Protein AF-A0AAT9G7L2-F1 (afdb_monomer)

Organism: NCBI:txid3113639

Radius of gyration: 12.62 Å; Cα contacts (8 Å, |Δi|>4): 58; chains: 1; bounding box: 29×30×28 Å

Foldseek 3Di:
DQPQDPDDPVRLVVLVVCLVVDPDPQLNLLSQLCNVVSVRDDLVRSCVVSVHDSVVSVVSNVVVSVVVVVVVVPPPPPVPVPPPSD

InterPro domains:
  IPR009057 Homedomain-like superfamily [SSF46689] (17-68)
  IPR036388 Winged helix-like DNA-binding domain superfamily [G3DSA:1.10.10.10] (26-70)
  IPR055247 Insertion element IS150 protein InsJ-like, helix-turn-helix domain [PF13518] (30-67)

pLDDT: mean 78.12, std 18.23, range [38.06, 96.88]

Structure (mmCIF, N/CA/C/O backbone):
data_AF-A0AAT9G7L2-F1
#
_entry.id   AF-A0AAT9G7L2-F1
#
loop_
_atom_site.group_PDB
_atom_site.id
_atom_site.type_symbol
_atom_site.label_atom_id
_atom_site.label_alt_id
_atom_site.label_comp_id
_atom_site.label_asym_id
_atom_site.label_entity_id
_atom_site.label_seq_id
_atom_site.pdbx_PDB_ins_code
_atom_site.Cartn_x
_atom_site.Cartn_y
_atom_site.Cartn_z
_atom_site.occupancy
_atom_site.B_iso_or_equiv
_atom_site.auth_seq_id
_atom_site.auth_comp_id
_atom_site.auth_asym_id
_atom_site.auth_atom_id
_atom_site.pdbx_PDB_model_num
ATOM 1 N N . MET A 1 1 ? -17.180 -9.390 6.776 1.00 38.06 1 MET A N 1
ATOM 2 C CA . MET A 1 1 ? -17.436 -7.982 7.146 1.00 38.06 1 MET A CA 1
ATOM 3 C C . MET A 1 1 ? -16.250 -7.168 6.653 1.00 38.06 1 MET A C 1
ATOM 5 O O . MET A 1 1 ? -15.154 -7.352 7.164 1.00 38.06 1 MET A O 1
ATOM 9 N N . ILE A 1 2 ? -16.430 -6.406 5.572 1.00 43.06 2 ILE A N 1
ATOM 10 C CA . ILE A 1 2 ? -15.355 -5.658 4.906 1.00 43.06 2 ILE A CA 1
ATOM 11 C C . ILE A 1 2 ? -15.121 -4.374 5.707 1.00 43.06 2 ILE A C 1
ATOM 13 O O . ILE A 1 2 ? -15.911 -3.441 5.613 1.00 43.06 2 ILE A O 1
ATOM 17 N N . MET A 1 3 ? -14.074 -4.333 6.532 1.00 47.28 3 MET A N 1
ATOM 18 C CA . MET A 1 3 ? -13.636 -3.088 7.169 1.00 47.28 3 MET A CA 1
ATOM 19 C C . MET A 1 3 ? -12.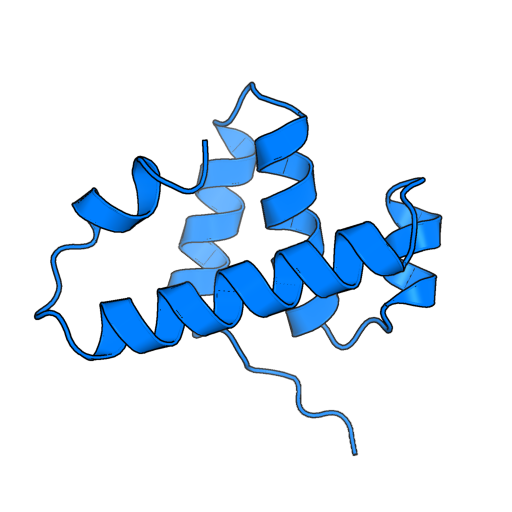714 -2.333 6.209 1.00 47.28 3 MET A C 1
ATOM 21 O O . MET A 1 3 ? -11.501 -2.287 6.397 1.00 47.28 3 MET A O 1
ATOM 25 N N . GLY A 1 4 ? -13.297 -1.787 5.141 1.00 53.81 4 GLY A N 1
ATOM 26 C CA . GLY A 1 4 ? -12.665 -0.682 4.426 1.00 53.81 4 GLY A CA 1
ATOM 27 C C . GLY A 1 4 ? -12.668 0.549 5.334 1.00 53.81 4 GLY A C 1
ATOM 28 O O . GLY A 1 4 ? -13.624 0.725 6.090 1.00 53.81 4 GLY A O 1
ATOM 29 N N . ASN A 1 5 ? -11.623 1.375 5.237 1.00 62.84 5 ASN A N 1
ATOM 30 C CA . ASN A 1 5 ? -11.371 2.636 5.958 1.00 62.84 5 ASN A CA 1
ATOM 31 C C . ASN A 1 5 ? -10.280 2.547 7.033 1.00 62.84 5 ASN A C 1
ATOM 33 O O . ASN A 1 5 ? -10.482 2.939 8.181 1.00 62.84 5 ASN A O 1
ATOM 37 N N . ILE A 1 6 ? -9.084 2.093 6.637 1.00 75.44 6 ILE A N 1
ATOM 38 C CA . ILE A 1 6 ? -7.869 2.434 7.399 1.00 75.44 6 ILE A CA 1
ATOM 39 C C . ILE A 1 6 ? -7.368 3.847 7.055 1.00 75.44 6 ILE A C 1
ATOM 41 O O . ILE A 1 6 ? -6.522 4.373 7.779 1.00 75.44 6 ILE A O 1
ATOM 45 N N . LEU A 1 7 ? -7.873 4.442 5.962 1.00 79.81 7 LEU A N 1
ATOM 46 C CA . LEU A 1 7 ? -7.533 5.785 5.491 1.00 79.81 7 LEU A CA 1
ATOM 47 C C . LEU A 1 7 ? -8.702 6.764 5.618 1.00 79.81 7 LEU A C 1
ATOM 49 O O . LEU A 1 7 ? -9.849 6.425 5.325 1.00 79.81 7 LEU A O 1
ATOM 53 N N . THR A 1 8 ? -8.388 8.024 5.923 1.00 83.19 8 THR A N 1
ATOM 54 C CA . THR A 1 8 ? -9.301 9.150 5.677 1.00 83.19 8 THR A CA 1
ATOM 55 C C . THR A 1 8 ? -9.304 9.546 4.193 1.00 83.19 8 THR A C 1
ATOM 57 O O . THR A 1 8 ? -8.412 9.184 3.416 1.00 83.19 8 THR A O 1
ATOM 60 N N . SER A 1 9 ? -10.302 10.325 3.770 1.00 82.44 9 SER A N 1
ATOM 61 C CA . SER A 1 9 ? -10.386 10.875 2.407 1.00 82.44 9 SER A CA 1
ATOM 62 C C . SER A 1 9 ? -9.159 11.719 2.032 1.00 82.44 9 SER A C 1
ATOM 64 O O . SER A 1 9 ? -8.653 11.622 0.909 1.00 82.44 9 SER A O 1
ATOM 66 N N . GLU A 1 10 ? -8.645 12.502 2.980 1.00 81.38 10 GLU A N 1
ATOM 67 C CA . GLU A 1 10 ? -7.438 13.318 2.824 1.00 81.38 10 GLU A CA 1
ATOM 68 C C . GLU A 1 10 ? -6.192 12.448 2.651 1.00 81.38 10 GLU A C 1
ATOM 70 O O . GLU A 1 10 ? -5.447 12.625 1.686 1.00 81.38 10 GLU A O 1
ATOM 75 N N . GLN A 1 11 ? -6.011 11.436 3.508 1.00 81.25 11 GLN A N 1
ATOM 76 C CA . GLN A 1 11 ? -4.891 10.496 3.411 1.00 81.25 11 GLN A CA 1
ATOM 77 C C . GLN A 1 11 ? -4.887 9.760 2.070 1.00 81.25 11 GLN A C 1
ATOM 79 O O . GLN A 1 11 ? -3.847 9.631 1.421 1.00 81.25 11 GLN A O 1
ATOM 84 N N . ARG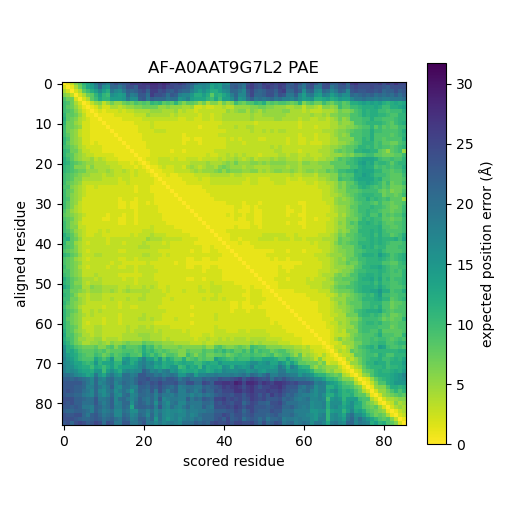 A 1 12 ? -6.064 9.327 1.603 1.00 86.25 12 ARG A N 1
ATOM 85 C CA . ARG A 1 12 ? -6.218 8.686 0.293 1.00 86.25 12 ARG A CA 1
ATOM 86 C C . ARG A 1 12 ? -5.802 9.621 -0.846 1.00 86.25 12 ARG A C 1
ATOM 88 O O . ARG A 1 12 ? -5.174 9.176 -1.808 1.00 86.25 12 ARG A O 1
ATOM 95 N N . THR A 1 13 ? -6.149 10.900 -0.751 1.00 86.25 13 THR A N 1
ATOM 96 C CA . THR A 1 13 ? -5.819 11.911 -1.766 1.00 86.25 13 THR A CA 1
ATOM 97 C C . THR A 1 13 ? -4.325 12.226 -1.768 1.00 86.25 13 THR A C 1
ATOM 99 O O . THR A 1 13 ? -3.701 12.215 -2.830 1.00 86.25 13 THR A O 1
ATOM 102 N N . ALA A 1 14 ? -3.724 12.396 -0.589 1.00 83.94 14 ALA A N 1
ATOM 103 C CA . ALA A 1 14 ? -2.290 12.611 -0.429 1.00 83.94 14 ALA A CA 1
ATOM 104 C C . ALA A 1 14 ? -1.467 11.437 -0.987 1.00 83.94 14 ALA A C 1
ATOM 106 O O . ALA A 1 14 ? -0.529 11.647 -1.757 1.00 83.94 14 ALA A O 1
ATOM 107 N N . LEU A 1 15 ? -1.863 10.194 -0.685 1.00 86.69 15 LEU A N 1
ATOM 108 C CA . LEU A 1 15 ? -1.205 8.994 -1.211 1.00 86.69 15 LEU A CA 1
ATOM 10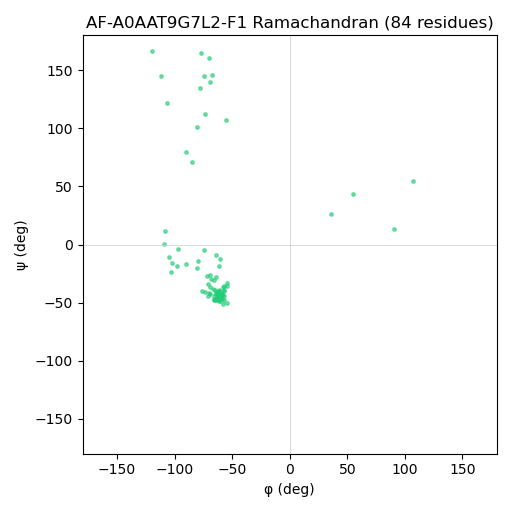9 C C . LEU A 1 15 ? -1.276 8.914 -2.742 1.00 86.69 15 LEU A C 1
ATOM 111 O O . LEU A 1 15 ? -0.271 8.613 -3.385 1.00 86.69 15 LEU A O 1
ATOM 115 N N . LYS A 1 16 ? -2.430 9.228 -3.347 1.00 88.88 16 LYS A N 1
ATOM 116 C CA . LYS A 1 16 ? -2.572 9.273 -4.813 1.00 88.88 16 LYS A CA 1
ATOM 117 C C . LYS A 1 16 ? -1.688 10.346 -5.447 1.00 88.88 16 LYS A C 1
ATOM 119 O O . LYS A 1 16 ? -1.034 10.070 -6.450 1.00 88.88 16 LYS A O 1
ATOM 124 N N . SER A 1 17 ? -1.653 11.541 -4.857 1.00 87.50 17 SER A N 1
ATOM 125 C CA . SER A 1 17 ? -0.802 12.639 -5.325 1.00 87.50 17 SER A CA 1
ATOM 126 C C . SER A 1 17 ? 0.680 12.257 -5.268 1.00 87.50 17 SER A C 1
ATOM 128 O O . SER A 1 17 ? 1.406 12.418 -6.249 1.00 87.50 17 SER A O 1
ATOM 130 N N . ARG A 1 18 ? 1.123 11.651 -4.158 1.00 83.88 18 ARG A N 1
ATOM 131 C CA . ARG A 1 18 ? 2.502 11.174 -4.014 1.00 83.88 18 ARG A CA 1
ATOM 132 C C . ARG A 1 18 ? 2.842 10.101 -5.040 1.00 83.88 18 ARG A C 1
ATOM 134 O O . ARG A 1 18 ? 3.868 10.220 -5.690 1.00 83.88 18 ARG A O 1
ATOM 141 N N . HIS A 1 19 ? 1.983 9.099 -5.230 1.00 87.06 19 HIS A N 1
ATOM 142 C CA . HIS A 1 19 ? 2.207 8.061 -6.241 1.00 87.06 19 HIS A CA 1
ATOM 143 C C . HIS A 1 19 ? 2.427 8.649 -7.646 1.00 87.06 19 HIS A C 1
ATOM 145 O O . HIS A 1 19 ? 3.230 8.121 -8.404 1.00 87.06 19 HIS A O 1
ATOM 151 N N . GLY A 1 20 ? 1.738 9.741 -7.998 1.00 86.94 20 GLY A N 1
ATOM 152 C CA . GLY A 1 20 ? 1.938 10.419 -9.283 1.00 86.94 20 GLY A CA 1
ATOM 153 C C . GLY A 1 20 ? 3.290 11.131 -9.426 1.00 86.94 20 GLY A C 1
ATOM 154 O O . GLY A 1 20 ? 3.772 11.282 -10.544 1.00 86.94 20 GLY A O 1
ATOM 155 N N . ASN A 1 21 ? 3.904 11.550 -8.316 1.00 85.06 21 ASN A N 1
ATOM 156 C CA . ASN A 1 21 ? 5.171 12.291 -8.295 1.00 85.06 21 ASN A CA 1
ATOM 157 C C . ASN A 1 21 ? 6.388 11.421 -7.922 1.00 85.06 21 ASN A C 1
ATOM 159 O O . ASN A 1 21 ? 7.530 11.833 -8.127 1.00 85.06 21 ASN A O 1
ATOM 163 N N . GLU A 1 22 ? 6.155 10.237 -7.357 1.00 86.75 22 GLU A N 1
ATOM 164 C CA . GLU A 1 22 ? 7.189 9.335 -6.864 1.00 86.75 22 GLU A CA 1
ATOM 165 C C . GLU A 1 22 ? 7.860 8.568 -8.010 1.00 86.75 22 GLU A C 1
ATOM 167 O O . GLU A 1 22 ? 7.205 8.040 -8.911 1.00 86.75 22 GLU A O 1
ATOM 172 N N . ARG A 1 23 ? 9.194 8.502 -7.970 1.00 87.81 23 ARG A N 1
ATOM 173 C CA . ARG A 1 23 ? 10.001 7.806 -8.987 1.00 87.81 23 ARG A CA 1
ATOM 174 C C . ARG A 1 23 ? 10.501 6.456 -8.494 1.00 87.81 23 ARG A C 1
ATOM 176 O O . ARG A 1 23 ? 10.784 5.580 -9.314 1.00 87.81 23 ARG A O 1
ATOM 183 N N . ASP A 1 24 ? 10.603 6.273 -7.178 1.00 86.38 24 ASP A N 1
ATOM 184 C CA . ASP A 1 24 ? 10.979 4.987 -6.608 1.00 86.38 24 ASP A CA 1
ATOM 185 C C . ASP A 1 24 ? 9.813 3.992 -6.713 1.00 86.38 24 ASP A C 1
ATOM 187 O O . ASP A 1 24 ? 8.788 4.102 -6.034 1.00 86.38 24 ASP A O 1
ATOM 191 N N . ARG A 1 25 ? 10.000 2.963 -7.547 1.00 87.19 25 ARG A N 1
ATOM 192 C CA . ARG A 1 25 ? 9.014 1.893 -7.753 1.00 87.19 25 ARG A CA 1
ATOM 193 C C . ARG A 1 25 ? 8.639 1.186 -6.452 1.00 87.19 25 ARG A C 1
ATOM 195 O O . ARG A 1 25 ? 7.471 0.860 -6.266 1.00 87.19 25 ARG A O 1
ATOM 202 N N . ARG A 1 26 ? 9.588 1.007 -5.527 1.00 87.19 26 ARG A N 1
ATOM 203 C CA . ARG A 1 26 ? 9.332 0.352 -4.236 1.00 87.19 26 ARG A CA 1
ATOM 204 C C . ARG A 1 26 ? 8.373 1.177 -3.391 1.00 87.19 26 ARG A C 1
ATOM 206 O O . ARG A 1 26 ? 7.501 0.616 -2.733 1.00 87.19 26 ARG A O 1
ATOM 213 N N . VAL A 1 27 ? 8.519 2.499 -3.412 1.00 85.06 27 VAL A N 1
ATOM 214 C CA . VAL A 1 27 ? 7.620 3.409 -2.695 1.00 85.06 27 VAL A CA 1
ATOM 215 C C . VAL A 1 27 ? 6.247 3.427 -3.369 1.00 85.06 27 VAL A C 1
ATOM 217 O O . VAL A 1 27 ? 5.233 3.328 -2.678 1.00 85.06 27 VAL A O 1
ATOM 220 N N . CYS A 1 28 ? 6.192 3.442 -4.703 1.00 89.50 28 CYS A N 1
ATOM 221 C CA . CYS A 1 28 ? 4.932 3.325 -5.439 1.00 89.50 28 CYS A CA 1
ATOM 222 C C . CYS A 1 28 ? 4.165 2.045 -5.087 1.00 89.50 28 CYS A C 1
ATOM 224 O O . CYS A 1 28 ? 2.961 2.113 -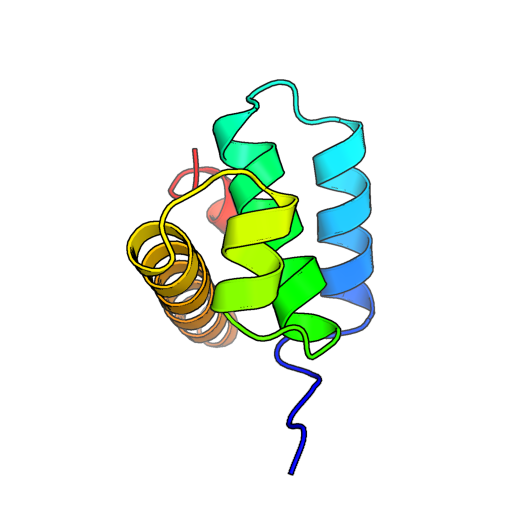4.843 1.00 89.50 28 CYS A O 1
ATOM 226 N N . ASP A 1 29 ? 4.832 0.893 -5.005 1.00 90.94 29 ASP A N 1
ATOM 227 C CA . ASP A 1 29 ? 4.166 -0.378 -4.701 1.00 90.94 29 ASP A CA 1
ATOM 228 C C . ASP A 1 29 ? 3.696 -0.462 -3.243 1.00 90.94 29 ASP A C 1
ATOM 230 O O . ASP A 1 29 ? 2.597 -0.961 -2.979 1.00 90.94 29 ASP A O 1
ATOM 234 N N . ARG A 1 30 ? 4.438 0.136 -2.298 1.00 89.88 30 ARG A N 1
ATOM 235 C CA . ARG A 1 30 ? 3.955 0.344 -0.918 1.00 89.88 30 ARG A CA 1
ATOM 236 C C . ARG A 1 30 ? 2.677 1.193 -0.910 1.00 89.88 30 ARG A C 1
ATOM 238 O O . ARG A 1 30 ? 1.700 0.816 -0.267 1.00 89.88 30 ARG A O 1
ATOM 245 N N . ILE A 1 31 ? 2.646 2.302 -1.655 1.00 90.25 31 ILE A N 1
ATOM 246 C CA . ILE A 1 31 ? 1.466 3.181 -1.740 1.00 90.25 31 ILE A CA 1
ATOM 247 C C . ILE A 1 31 ? 0.270 2.447 -2.363 1.00 90.25 31 ILE A C 1
ATOM 249 O O . ILE A 1 31 ? -0.832 2.491 -1.812 1.00 90.25 31 ILE A O 1
ATOM 253 N N . LYS A 1 32 ? 0.470 1.742 -3.484 1.00 92.75 32 LYS A N 1
ATOM 254 C CA . LYS A 1 32 ? -0.585 0.948 -4.134 1.00 92.75 32 LYS A CA 1
ATOM 255 C C . LYS A 1 32 ? -1.140 -0.114 -3.196 1.00 92.75 32 LYS A C 1
ATOM 257 O O . LYS A 1 32 ? -2.354 -0.257 -3.119 1.00 92.75 32 LYS A O 1
ATOM 262 N N . THR A 1 33 ? -0.270 -0.805 -2.460 1.00 94.06 33 THR A N 1
ATOM 263 C CA . THR A 1 33 ? -0.668 -1.820 -1.478 1.00 94.06 33 THR A CA 1
ATOM 264 C C . THR A 1 33 ? -1.656 -1.248 -0.468 1.00 94.06 33 THR A C 1
ATOM 266 O O . THR A 1 33 ? -2.733 -1.804 -0.272 1.00 94.06 33 THR A O 1
ATOM 269 N N . VAL A 1 34 ? -1.328 -0.099 0.126 1.00 90.62 34 VAL A N 1
ATOM 270 C CA . VAL A 1 34 ? -2.186 0.561 1.120 1.00 90.62 34 VAL A CA 1
ATOM 271 C C . VAL A 1 34 ? -3.510 1.012 0.497 1.00 90.62 34 VAL A C 1
ATOM 273 O O . VAL A 1 34 ? -4.567 0.800 1.086 1.00 90.62 34 VAL A O 1
ATOM 276 N N . LEU A 1 35 ? -3.480 1.581 -0.712 1.00 91.56 35 LEU A N 1
ATOM 277 C CA . LEU A 1 35 ? -4.685 2.032 -1.415 1.00 91.56 35 LEU A CA 1
ATOM 278 C C . LEU A 1 35 ? -5.609 0.877 -1.831 1.00 91.56 35 LEU A C 1
ATOM 280 O O . LEU A 1 35 ? -6.826 1.034 -1.791 1.00 91.56 35 LEU A O 1
ATOM 284 N N . LEU A 1 36 ? -5.058 -0.256 -2.269 1.00 93.31 36 LEU A N 1
ATOM 285 C CA . LEU A 1 36 ? -5.834 -1.438 -2.656 1.00 93.31 36 LEU A CA 1
ATOM 286 C C . LEU A 1 36 ? -6.406 -2.144 -1.425 1.00 93.31 36 LEU A C 1
ATOM 288 O O . LEU A 1 36 ? -7.578 -2.515 -1.420 1.00 93.31 36 LEU A O 1
ATOM 292 N N . TYR A 1 37 ? -5.621 -2.240 -0.353 1.00 91.62 37 TYR A N 1
ATOM 293 C CA . TYR A 1 37 ? -6.094 -2.766 0.922 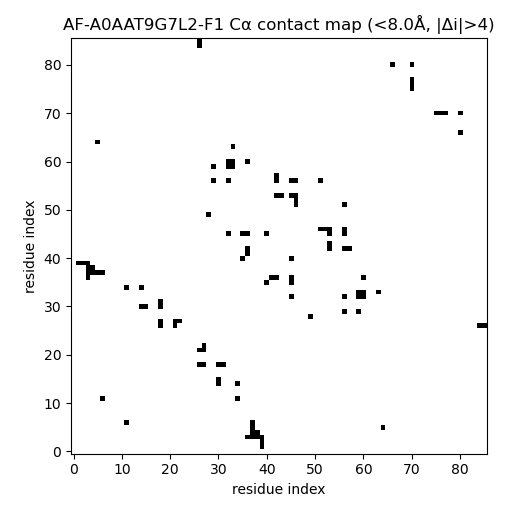1.00 91.62 37 TYR A CA 1
ATOM 294 C C . TYR A 1 37 ? -7.236 -1.916 1.497 1.00 91.62 37 TYR A C 1
ATOM 296 O O . TYR A 1 37 ? -8.261 -2.449 1.911 1.00 91.62 37 TYR A O 1
ATOM 304 N N . ASP A 1 38 ? -7.120 -0.585 1.443 1.00 89.19 38 ASP A N 1
ATOM 305 C CA . ASP A 1 38 ? -8.187 0.336 1.857 1.00 89.19 38 ASP A CA 1
ATOM 306 C C . ASP A 1 38 ? -9.455 0.223 0.985 1.00 89.19 38 ASP A C 1
ATOM 308 O O . ASP A 1 38 ? -10.564 0.442 1.470 1.00 89.19 38 ASP A O 1
ATOM 312 N N . LYS A 1 39 ? -9.316 -0.188 -0.286 1.00 89.88 39 LYS A N 1
ATOM 313 C CA . LYS A 1 39 ? -10.442 -0.537 -1.174 1.00 89.88 39 LYS A CA 1
ATOM 314 C C . LYS A 1 39 ? -11.085 -1.893 -0.853 1.00 89.88 39 LYS A C 1
ATOM 316 O O . LYS A 1 39 ? -12.079 -2.236 -1.487 1.00 89.88 39 LYS A O 1
ATOM 321 N N . GLY A 1 40 ? -10.541 -2.653 0.096 1.00 90.62 40 GLY A N 1
ATOM 322 C CA . GLY A 1 40 ? -11.066 -3.950 0.518 1.00 90.62 40 GLY A CA 1
ATOM 323 C C . GLY A 1 40 ? -10.499 -5.150 -0.240 1.00 90.62 40 GLY A C 1
ATOM 324 O O . GLY A 1 40 ? -11.059 -6.235 -0.117 1.00 90.62 40 GLY A O 1
ATOM 325 N N . TRP A 1 41 ? -9.415 -4.978 -1.002 1.00 94.25 41 TRP A N 1
ATOM 326 C CA . TRP A 1 41 ? -8.735 -6.105 -1.642 1.00 94.25 41 TRP A CA 1
ATOM 327 C C . TRP A 1 41 ? -8.045 -6.968 -0.583 1.00 94.25 41 TRP A C 1
ATOM 329 O O . TRP A 1 41 ? -7.437 -6.455 0.364 1.00 94.25 41 TRP A O 1
ATOM 339 N N . SER A 1 42 ? -8.118 -8.284 -0.748 1.00 93.25 42 SER A N 1
ATOM 340 C CA . SER A 1 42 ? -7.391 -9.242 0.080 1.00 93.25 42 SER A CA 1
ATOM 341 C C . SER A 1 42 ? -5.886 -9.189 -0.195 1.00 93.25 42 SER A C 1
ATOM 343 O O . SER A 1 42 ? -5.430 -8.731 -1.242 1.00 93.25 42 SER A O 1
ATOM 345 N N . TYR A 1 43 ? -5.083 -9.695 0.745 1.00 93.75 43 TYR A N 1
ATOM 346 C CA . TYR A 1 43 ? -3.629 -9.740 0.567 1.00 93.75 43 TYR A CA 1
ATOM 347 C C . TYR A 1 43 ? -3.207 -10.523 -0.683 1.00 93.75 43 TYR A C 1
ATOM 349 O O . TYR A 1 43 ? -2.263 -10.102 -1.345 1.00 93.75 43 TYR A O 1
ATOM 357 N N . GLY A 1 44 ? -3.917 -11.610 -1.011 1.00 95.50 44 GLY A N 1
ATOM 358 C CA . GLY A 1 44 ? -3.672 -12.421 -2.206 1.00 95.50 44 GLY A CA 1
ATOM 359 C C . GLY A 1 44 ? -3.963 -11.660 -3.499 1.00 95.50 44 GLY A C 1
ATOM 360 O O . GLY A 1 44 ? -3.103 -11.602 -4.370 1.00 95.50 44 GLY A O 1
ATOM 361 N N . GLU A 1 45 ? -5.109 -10.978 -3.587 1.00 95.69 45 GLU A N 1
ATOM 362 C CA . GLU A 1 45 ? -5.462 -10.169 -4.768 1.00 95.69 45 GLU A CA 1
ATOM 363 C C . GLU A 1 45 ? -4.457 -9.034 -5.006 1.00 95.69 45 GLU A C 1
ATOM 365 O O . GLU A 1 45 ? -4.088 -8.735 -6.141 1.00 95.69 45 GLU A O 1
ATOM 370 N N . ILE A 1 46 ? -3.981 -8.396 -3.932 1.00 95.81 46 ILE A N 1
ATOM 371 C CA . ILE A 1 46 ? -2.963 -7.343 -4.033 1.00 95.81 46 ILE A CA 1
ATOM 372 C C . ILE A 1 46 ? -1.616 -7.933 -4.460 1.00 95.81 46 ILE A C 1
ATOM 374 O O . ILE A 1 46 ? -0.927 -7.344 -5.291 1.00 95.81 46 ILE A O 1
ATOM 378 N N . ALA A 1 47 ? -1.233 -9.076 -3.887 1.00 96.50 47 ALA A N 1
ATOM 379 C CA . ALA A 1 47 ? 0.004 -9.775 -4.216 1.00 96.50 47 ALA A CA 1
ATOM 380 C C . ALA A 1 47 ? 0.040 -10.168 -5.698 1.00 96.50 47 ALA A C 1
ATOM 382 O O . ALA A 1 47 ? 1.026 -9.894 -6.379 1.00 96.50 47 ALA A O 1
ATOM 383 N N . GLU A 1 48 ? -1.062 -10.713 -6.212 1.00 96.88 48 GLU A N 1
ATOM 384 C CA . GLU A 1 48 ?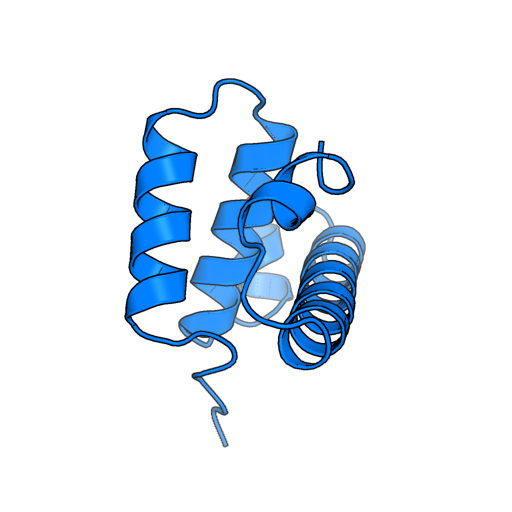 -1.226 -11.058 -7.622 1.00 96.88 48 GLU A CA 1
ATOM 385 C C . GLU A 1 48 ? -1.166 -9.816 -8.522 1.00 96.88 48 GLU A C 1
ATOM 387 O O . GLU A 1 48 ? -0.391 -9.780 -9.476 1.00 96.88 48 GLU A O 1
ATOM 392 N N . ALA A 1 49 ? -1.899 -8.750 -8.184 1.00 96.50 49 ALA A N 1
ATOM 393 C CA . ALA A 1 49 ? -1.933 -7.529 -8.990 1.00 96.50 49 ALA A CA 1
ATOM 394 C C . ALA A 1 49 ? -0.597 -6.770 -9.035 1.00 96.50 49 ALA A C 1
ATOM 396 O O . ALA A 1 49 ? -0.304 -6.093 -10.022 1.00 96.50 49 ALA A O 1
ATOM 397 N N . LEU A 1 50 ? 0.200 -6.845 -7.966 1.00 94.38 50 LEU A N 1
ATOM 398 C CA . LEU A 1 50 ? 1.506 -6.186 -7.875 1.00 94.38 50 LEU A CA 1
ATOM 399 C C . LEU A 1 50 ? 2.680 -7.118 -8.204 1.00 94.38 50 LEU A C 1
ATOM 401 O O . LEU A 1 50 ? 3.813 -6.644 -8.243 1.00 94.38 50 LEU A O 1
ATOM 405 N N . LEU A 1 51 ? 2.425 -8.407 -8.459 1.00 95.88 51 LEU A N 1
ATOM 406 C CA . LEU A 1 51 ? 3.444 -9.442 -8.671 1.00 95.88 51 LEU A CA 1
ATOM 407 C C . LEU A 1 51 ? 4.455 -9.521 -7.510 1.00 95.88 51 LEU A C 1
ATOM 409 O O . LEU A 1 51 ? 5.667 -9.626 -7.710 1.00 95.88 51 LEU A O 1
ATOM 413 N N . LEU A 1 52 ? 3.945 -9.457 -6.280 1.00 93.94 52 LEU A N 1
ATOM 414 C CA . LEU A 1 52 ? 4.717 -9.533 -5.037 1.00 93.94 52 LEU A CA 1
ATOM 415 C C . LEU A 1 52 ? 4.271 -10.731 -4.195 1.00 93.94 52 LEU A C 1
ATOM 417 O O . LEU A 1 52 ? 3.224 -11.321 -4.432 1.00 93.94 52 LEU A O 1
ATOM 421 N N . SER A 1 53 ? 5.051 -11.088 -3.173 1.00 94.81 53 SER A N 1
ATOM 422 C CA . SER A 1 53 ? 4.617 -12.103 -2.211 1.00 94.81 53 SER A CA 1
ATOM 423 C C . SER A 1 53 ? 3.561 -11.539 -1.258 1.00 94.81 53 SER A C 1
ATOM 425 O O . SER A 1 53 ? 3.654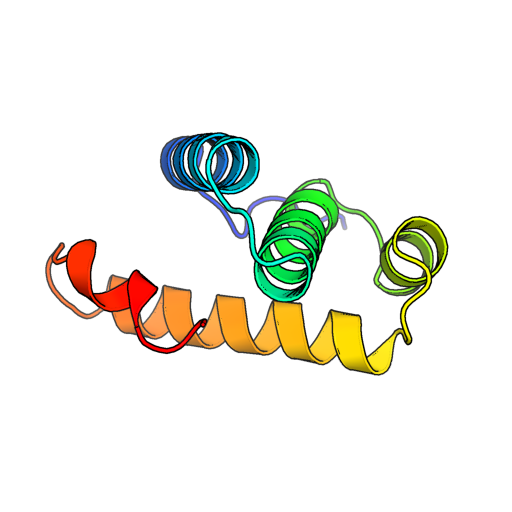 -10.392 -0.814 1.00 94.81 53 SER A O 1
ATOM 427 N N . GLU A 1 54 ? 2.591 -12.364 -0.857 1.00 94.69 54 GLU A N 1
ATOM 428 C CA . GLU A 1 54 ? 1.613 -11.982 0.173 1.00 94.69 54 GLU A CA 1
ATOM 429 C C . GLU A 1 54 ? 2.275 -11.512 1.475 1.00 94.69 54 GLU A C 1
ATOM 431 O O . GLU A 1 54 ? 1.756 -10.634 2.163 1.00 94.69 54 GLU A O 1
ATOM 436 N N . GLU A 1 55 ? 3.431 -12.079 1.826 1.00 94.50 55 GLU A N 1
ATOM 437 C CA . GLU A 1 55 ? 4.189 -11.674 3.008 1.00 94.50 55 GLU A CA 1
ATOM 438 C C . GLU A 1 55 ? 4.692 -10.229 2.899 1.00 94.50 55 GLU A C 1
ATOM 440 O O . GLU A 1 55 ? 4.573 -9.465 3.862 1.00 94.50 55 GLU A O 1
ATOM 445 N N . ALA A 1 56 ? 5.172 -9.820 1.720 1.00 90.62 56 ALA A N 1
ATOM 446 C CA . ALA A 1 56 ? 5.561 -8.437 1.465 1.00 90.62 56 ALA A CA 1
ATOM 447 C C . ALA A 1 56 ? 4.357 -7.492 1.601 1.00 90.62 56 ALA A C 1
ATOM 449 O O . ALA A 1 56 ? 4.456 -6.471 2.285 1.00 90.62 56 ALA A O 1
ATOM 450 N N . ILE A 1 57 ? 3.198 -7.868 1.049 1.00 93.19 57 ILE A N 1
ATOM 451 C CA . ILE A 1 57 ? 1.959 -7.085 1.173 1.00 93.19 57 ILE A CA 1
ATOM 452 C C . ILE A 1 57 ? 1.544 -6.943 2.644 1.00 93.19 57 ILE A C 1
ATOM 454 O O . ILE A 1 57 ? 1.293 -5.832 3.116 1.00 93.19 57 ILE A O 1
ATOM 458 N N . ARG A 1 58 ? 1.528 -8.045 3.407 1.00 92.19 58 ARG A N 1
ATOM 459 C CA . ARG A 1 58 ? 1.205 -8.025 4.846 1.00 92.19 58 ARG A CA 1
ATOM 460 C C . ARG A 1 58 ? 2.156 -7.124 5.622 1.00 92.19 58 ARG A C 1
ATOM 462 O O . ARG A 1 58 ? 1.707 -6.376 6.491 1.00 92.19 58 ARG A O 1
ATOM 469 N N . LYS A 1 59 ? 3.455 -7.180 5.314 1.00 89.81 59 LYS A N 1
ATOM 470 C CA . LYS A 1 59 ? 4.458 -6.304 5.922 1.00 89.81 59 LYS A CA 1
ATOM 471 C C . LYS A 1 59 ? 4.163 -4.837 5.613 1.00 89.81 59 LYS A C 1
ATOM 473 O O . LYS A 1 59 ? 4.077 -4.045 6.542 1.00 89.81 59 LYS A O 1
ATOM 478 N N . HIS A 1 60 ? 3.910 -4.488 4.352 1.00 88.62 60 HIS A N 1
ATOM 479 C CA . HIS A 1 60 ? 3.596 -3.114 3.949 1.00 88.62 60 HIS A CA 1
ATOM 480 C C . HIS A 1 60 ? 2.352 -2.554 4.647 1.00 88.62 60 HIS A C 1
ATOM 482 O O . HIS A 1 60 ? 2.383 -1.424 5.135 1.00 88.62 60 HIS A O 1
ATOM 488 N N . VAL A 1 61 ? 1.280 -3.345 4.757 1.00 88.31 61 VAL A N 1
ATOM 489 C CA . VAL A 1 61 ? 0.060 -2.925 5.464 1.00 88.31 61 VAL A CA 1
ATOM 490 C C . VAL A 1 61 ? 0.317 -2.745 6.963 1.00 88.31 61 VAL A C 1
ATOM 492 O O . VAL A 1 61 ? -0.096 -1.734 7.534 1.00 88.31 61 VAL A O 1
ATOM 495 N N . ARG A 1 62 ? 1.028 -3.679 7.608 1.00 87.00 62 ARG A N 1
ATOM 496 C CA . ARG A 1 62 ? 1.376 -3.577 9.038 1.00 87.00 62 ARG A CA 1
ATOM 497 C C . ARG A 1 62 ? 2.255 -2.371 9.332 1.00 87.00 62 ARG A C 1
ATOM 499 O O . ARG A 1 62 ? 1.984 -1.651 10.293 1.00 87.00 62 ARG A O 1
ATOM 506 N N . ASP A 1 63 ? 3.280 -2.157 8.514 1.00 84.56 63 ASP A N 1
ATOM 507 C CA . ASP A 1 63 ? 4.182 -1.018 8.636 1.00 84.56 63 ASP A CA 1
ATOM 508 C C . ASP A 1 63 ? 3.362 0.272 8.546 1.00 84.56 63 ASP A C 1
ATOM 510 O O . ASP A 1 63 ? 3.387 1.080 9.474 1.00 84.56 63 ASP A O 1
ATOM 514 N N . TYR A 1 64 ? 2.523 0.408 7.514 1.00 83.06 64 TYR A N 1
ATOM 515 C CA . TYR A 1 64 ? 1.654 1.572 7.347 1.00 83.06 64 TYR A CA 1
ATOM 516 C C . TYR A 1 64 ? 0.721 1.813 8.546 1.00 83.06 64 TYR A C 1
ATOM 518 O O . TYR A 1 64 ? 0.655 2.929 9.057 1.00 83.06 64 TYR A O 1
ATOM 526 N N . GLN A 1 65 ? 0.034 0.782 9.048 1.00 81.25 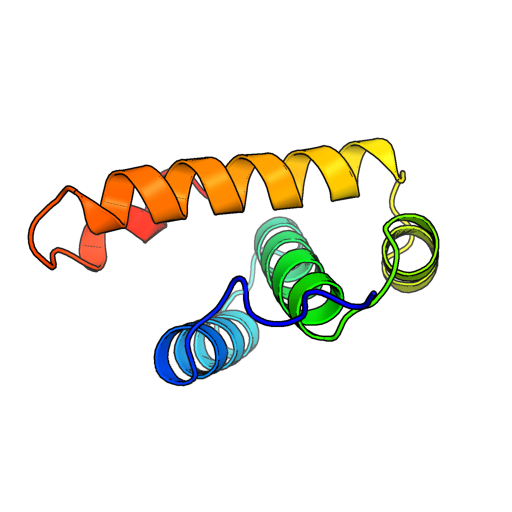65 GLN A N 1
ATOM 527 C CA . GLN A 1 65 ? -0.855 0.906 10.212 1.00 81.25 65 GLN A CA 1
ATOM 528 C C . GLN A 1 65 ? -0.105 1.325 11.480 1.00 81.25 65 GLN A C 1
ATOM 530 O O . GLN A 1 65 ? -0.590 2.158 12.250 1.00 81.25 65 GLN A O 1
ATOM 535 N N . LYS A 1 66 ? 1.090 0.764 11.701 1.00 78.56 66 LYS A N 1
ATOM 536 C CA . LYS A 1 66 ? 1.950 1.129 12.829 1.00 78.56 66 LYS A CA 1
ATOM 537 C C . LYS A 1 66 ? 2.366 2.596 12.735 1.00 78.56 66 LYS A C 1
ATOM 539 O O . LYS A 1 66 ? 2.289 3.296 13.741 1.00 78.56 66 LYS A O 1
ATOM 544 N N . PHE A 1 67 ? 2.745 3.067 11.547 1.00 70.69 67 PHE A N 1
ATOM 545 C CA . PHE A 1 67 ? 3.089 4.471 11.321 1.00 70.69 67 PHE A CA 1
ATOM 546 C C . PHE A 1 67 ? 1.887 5.394 11.510 1.00 70.69 67 PHE A C 1
ATOM 548 O O . PHE A 1 67 ? 1.993 6.353 12.266 1.00 70.69 67 PHE A O 1
ATOM 555 N N . ASN A 1 68 ? 0.732 5.079 10.919 1.00 69.31 68 ASN A N 1
ATOM 556 C CA . ASN A 1 68 ? -0.478 5.895 11.052 1.00 69.31 68 ASN A CA 1
ATOM 557 C C . ASN A 1 68 ? -0.888 6.065 12.526 1.00 69.31 68 ASN A C 1
ATOM 559 O O . ASN A 1 68 ? -1.219 7.160 12.964 1.00 69.31 68 ASN A O 1
ATOM 563 N N . ARG A 1 69 ? -0.774 4.999 13.330 1.00 65.19 69 ARG A N 1
ATOM 564 C CA . ARG A 1 69 ? -1.039 5.039 14.778 1.00 65.19 69 ARG A CA 1
ATOM 565 C C . ARG A 1 69 ? -0.018 5.862 15.572 1.00 65.19 69 ARG A C 1
ATOM 567 O O . ARG A 1 69 ? -0.344 6.356 16.648 1.00 65.19 69 ARG A O 1
ATOM 574 N N . LEU A 1 70 ? 1.232 5.935 15.116 1.00 57.88 70 LEU A N 1
ATOM 575 C CA . LEU A 1 70 ? 2.256 6.777 15.743 1.00 57.88 70 LEU A CA 1
ATOM 576 C C . LEU A 1 70 ? 2.048 8.248 15.375 1.00 57.88 70 LEU A C 1
ATOM 578 O O . LEU A 1 70 ? 2.155 9.107 16.241 1.00 57.88 70 LEU A O 1
ATOM 582 N N . LEU A 1 71 ? 1.683 8.522 14.124 1.00 57.44 71 LEU A N 1
ATOM 583 C CA . LEU A 1 71 ? 1.394 9.865 13.628 1.00 57.44 71 LEU A CA 1
ATOM 584 C C . LEU A 1 71 ? 0.113 10.437 14.224 1.00 57.44 71 LEU A C 1
ATOM 586 O O . LEU A 1 71 ? 0.099 11.595 14.593 1.00 57.44 71 LEU A O 1
ATOM 590 N N . SER A 1 72 ? -0.924 9.625 14.449 1.00 58.12 72 SER A N 1
ATOM 591 C CA . SER A 1 72 ? -2.133 10.084 15.148 1.00 58.12 72 SER A CA 1
ATOM 592 C C . SER A 1 72 ? -1.884 10.498 16.608 1.00 58.12 72 SER A C 1
ATOM 594 O O . SER A 1 72 ? -2.803 10.971 17.268 1.00 58.12 72 SER A O 1
ATOM 596 N N . LYS A 1 73 ? -0.687 10.237 17.152 1.00 56.06 73 LYS A N 1
ATOM 597 C CA . LYS A 1 73 ? -0.270 10.618 18.510 1.00 56.06 73 LYS A CA 1
ATOM 598 C C . LYS A 1 73 ? 0.701 11.798 18.532 1.00 56.06 73 LYS A C 1
ATOM 600 O O . LYS A 1 73 ? 1.000 12.292 19.614 1.00 56.06 73 LYS A O 1
ATOM 605 N N . LEU A 1 74 ? 1.225 12.197 17.378 1.00 51.47 74 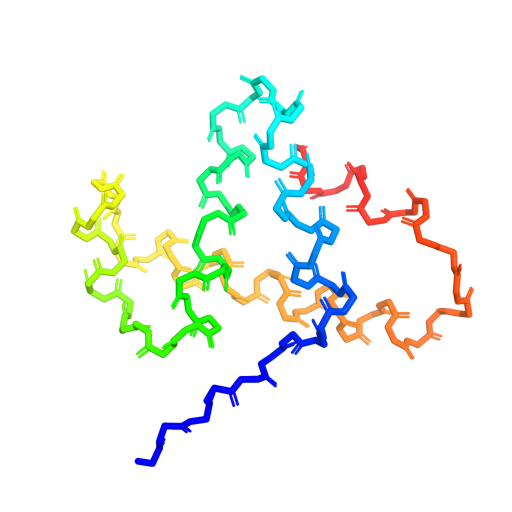LEU A N 1
ATOM 606 C CA . LEU A 1 74 ? 2.130 13.327 17.226 1.00 51.47 74 LEU A CA 1
ATOM 607 C C . LEU A 1 74 ? 1.317 14.439 16.564 1.00 51.47 74 LEU A C 1
ATOM 609 O O . LEU A 1 74 ? 0.734 14.220 15.509 1.00 51.47 74 LEU A O 1
ATOM 613 N N . ASP A 1 75 ? 1.213 15.597 17.208 1.00 49.91 75 ASP A N 1
ATOM 614 C CA . ASP A 1 75 ? 0.442 16.731 16.693 1.00 49.91 75 ASP A CA 1
ATOM 615 C C . ASP A 1 75 ? 0.930 17.112 15.281 1.00 49.91 75 ASP A C 1
ATOM 617 O O . ASP A 1 75 ? 2.042 17.600 15.121 1.00 49.91 75 ASP A O 1
ATOM 621 N N . ASN A 1 76 ? 0.117 16.785 14.269 1.00 49.75 76 ASN A N 1
ATOM 622 C CA . ASN A 1 76 ? 0.064 17.283 12.884 1.00 49.75 76 ASN A CA 1
ATOM 623 C C . ASN A 1 76 ? 1.354 17.652 12.123 1.00 49.75 76 ASN A C 1
ATOM 625 O O . ASN A 1 76 ? 1.287 18.407 11.155 1.00 49.75 76 ASN A O 1
ATOM 629 N N . ASP A 1 77 ? 2.504 17.068 12.443 1.00 44.12 77 ASP A N 1
ATOM 630 C CA . ASP A 1 77 ? 3.708 17.259 11.635 1.00 44.12 77 ASP A CA 1
ATOM 631 C C . ASP A 1 77 ? 3.798 16.190 10.531 1.00 44.12 77 ASP A C 1
ATOM 633 O O . ASP A 1 77 ? 4.463 15.151 10.626 1.00 44.12 77 ASP A O 1
ATOM 637 N N . VAL A 1 78 ? 3.030 16.429 9.464 1.00 48.94 78 VAL A N 1
ATOM 638 C CA . VAL A 1 78 ? 2.909 15.577 8.264 1.00 48.94 78 VAL A CA 1
ATOM 639 C C . VAL A 1 78 ? 4.244 15.395 7.528 1.00 48.94 78 VAL A C 1
ATOM 641 O O . VAL A 1 78 ? 4.361 14.509 6.677 1.00 48.94 78 VAL A O 1
ATOM 644 N N . GLU A 1 79 ? 5.262 16.183 7.875 1.00 43.66 79 GLU A N 1
ATOM 645 C CA . GLU A 1 79 ? 6.585 16.191 7.254 1.00 43.66 79 GLU A CA 1
ATOM 646 C C . GLU A 1 79 ? 7.417 14.942 7.618 1.00 43.66 79 GLU A C 1
ATOM 648 O O . GLU A 1 79 ? 8.210 14.446 6.813 1.00 43.66 79 GLU A O 1
ATOM 653 N N . TRP A 1 80 ? 7.161 14.321 8.777 1.00 42.88 80 TRP A N 1
ATOM 654 C CA . TRP A 1 80 ? 7.953 13.182 9.272 1.00 42.88 80 TRP A CA 1
ATOM 655 C C . TRP A 1 80 ? 7.609 11.816 8.659 1.00 42.88 80 TRP A C 1
ATOM 657 O O . TRP A 1 80 ? 8.447 10.907 8.660 1.00 42.88 80 TRP A O 1
ATOM 667 N N . CYS A 1 81 ? 6.421 11.655 8.065 1.00 43.62 81 CYS A N 1
ATOM 668 C CA . CYS A 1 81 ? 5.985 10.394 7.436 1.00 43.62 81 CYS A CA 1
ATOM 669 C C . CYS A 1 81 ? 6.892 9.957 6.273 1.00 43.62 81 CYS A C 1
ATOM 671 O O . CYS A 1 81 ? 6.860 8.808 5.828 1.00 43.62 81 CYS A O 1
ATOM 673 N N . TYR A 1 82 ? 7.670 10.898 5.743 1.00 50.47 82 TYR A N 1
ATOM 674 C CA . TYR A 1 82 ? 8.345 10.789 4.465 1.00 50.47 82 TYR A CA 1
ATOM 675 C C . TYR A 1 82 ? 9.745 10.182 4.544 1.00 50.47 82 TYR A C 1
ATOM 677 O O . TYR A 1 82 ? 10.213 9.702 3.522 1.00 50.47 82 TYR A O 1
ATOM 685 N N . LYS A 1 83 ? 10.396 10.115 5.716 1.00 46.91 83 LYS A N 1
ATOM 686 C CA . LYS A 1 83 ? 11.815 9.706 5.808 1.00 46.91 83 LYS A CA 1
ATOM 687 C C . LYS A 1 83 ? 12.061 8.233 6.171 1.00 46.91 83 LYS A C 1
ATOM 689 O O . LYS A 1 83 ? 13.144 7.731 5.911 1.00 46.91 83 LYS A O 1
ATOM 694 N N . TYR A 1 84 ? 11.074 7.532 6.736 1.00 44.84 84 TYR A N 1
ATOM 695 C CA . TYR A 1 84 ? 11.207 6.122 7.165 1.00 44.84 84 TYR A CA 1
ATOM 696 C C . TYR A 1 84 ? 10.419 5.120 6.306 1.00 44.84 84 TYR A C 1
ATOM 698 O O . TYR A 1 84 ? 10.447 3.918 6.560 1.00 44.84 84 TYR A O 1
ATOM 706 N N . LEU A 1 85 ? 9.729 5.621 5.277 1.00 46.84 85 LEU A N 1
ATOM 707 C CA . LEU A 1 85 ? 9.060 4.834 4.237 1.00 46.84 85 LEU A CA 1
ATOM 708 C C . LEU A 1 85 ? 9.776 4.926 2.879 1.00 46.84 85 LEU A C 1
ATOM 710 O O . LEU A 1 85 ? 9.203 4.481 1.883 1.00 46.84 85 LEU A O 1
ATOM 714 N N . ILE A 1 86 ? 10.998 5.468 2.842 1.00 41.34 86 ILE A N 1
ATOM 715 C CA . ILE A 1 86 ? 11.913 5.447 1.690 1.00 41.34 86 ILE A CA 1
ATOM 716 C C . ILE A 1 86 ? 12.960 4.378 1.991 1.00 41.34 86 ILE A C 1
ATOM 718 O O . ILE A 1 86 ? 13.805 4.626 2.877 1.00 41.34 86 ILE A O 1
#

Nearest PDB structures (foldseek):
  2x48-assembly1_A  TM=9.772E-01  e=5.788E-01  Sulfolobus islandicus rod-shaped virus 1
  4ldz-assembly1_B  TM=6.623E-01  e=6.118E-01  Bacillus subtilis subsp. subtilis str. 168
  5cm3-assembly1_A  TM=5.649E-01  e=7.223E-01  Escherichia coli
  5cm3-assembly1_B  TM=5.419E-01  e=2.310E+00  Escherichia coli

Secondary structure (DSSP, 8-state):
-----SS-HHHHHHHHHHHHH---HHHHHHHHHHHHHHTT--HHHHHHHHT--HHHHHHHHHHHHHHHHHHTTS-S-TTGGGSS--

Sequence (86 aa):
MIMGNILTSEQRTALKSRHGNERDRRVCDRIKTVLLYDKGWSYGEIAEALLLSEEAIRKHVRDYQKFNRLLSKLDNDVEWCYKYLI

Solvent-accessible surface area (backbone atoms only — not comparable to full-atom values): 5134 Å² total; per-residue (Å²): 133,85,81,52,63,88,58,54,76,65,56,52,49,52,50,54,55,47,50,75,71,56,82,54,64,72,48,41,52,48,48,50,49,48,55,41,40,37,72,56,48,49,53,61,60,50,13,63,77,68,75,49,54,45,66,58,44,51,48,47,47,50,52,50,54,55,47,53,62,51,48,77,71,44,86,86,62,77,76,65,71,62,70,83,67,108

Mean predicted aligned error: 7.57 Å